Protein AF-S5AHD3-F1 (afdb_monomer)

Secondary structure (DSSP, 8-state):
-HHHHTT-S-EEE---STTHHHHHHHHHHHHTS-EEE-------

InterPro domains:
  IPR000581 Dihydroxy-acid/6-phosphogluconate dehydratase, N-terminal [PF00920] (2-43)
  IPR020558 Dihydroxy-acid/6-phosphogluconate dehydratase, conserved site [PS00886] (17-27)
  IPR037237 IlvD/EDD, N-terminal domain [SSF143975] (2-43)
  IPR050165 Dihydroxy-acid dehydratase IlvD/Edd [PTHR21000] (1-44)

Mea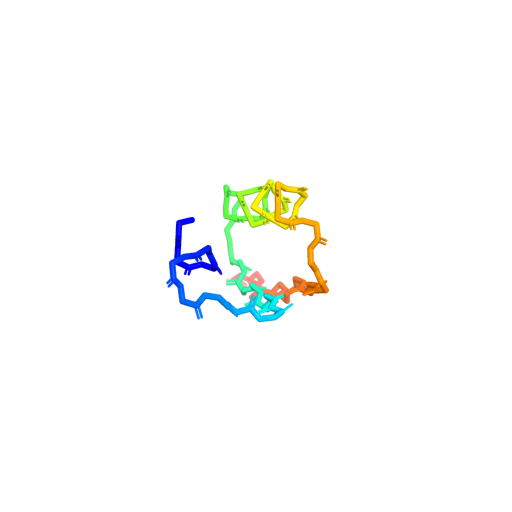n predicted aligned error: 3.15 Å

Radius of gyration: 11.22 Å; Cα contacts (8 Å, |Δi|>4): 44; chains: 1; bounding box: 20×16×35 Å

pLDDT: mean 92.22, std 3.83, range [76.0, 96.0]

Structure (mmCIF, N/CA/C/O backbone):
data_AF-S5AHD3-F1
#
_entry.id   AF-S5AHD3-F1
#
loop_
_atom_site.group_PDB
_atom_site.id
_atom_site.type_symbol
_atom_site.label_atom_id
_atom_site.label_alt_id
_atom_site.label_comp_id
_atom_site.label_asym_id
_atom_site.label_entity_id
_atom_site.label_seq_id
_atom_site.pdbx_PDB_ins_code
_atom_site.Cartn_x
_atom_site.Cartn_y
_atom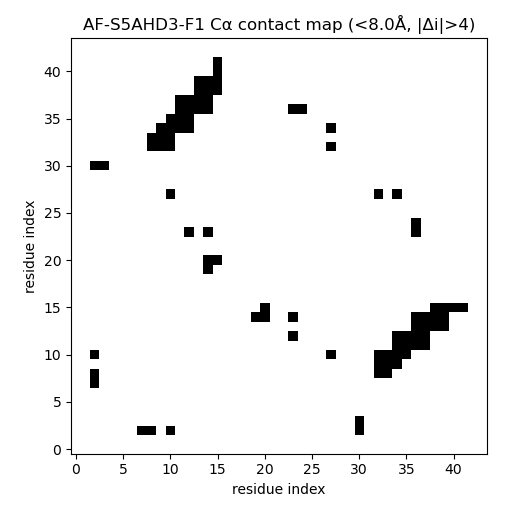_site.Cartn_z
_atom_site.occupancy
_atom_site.B_iso_or_equ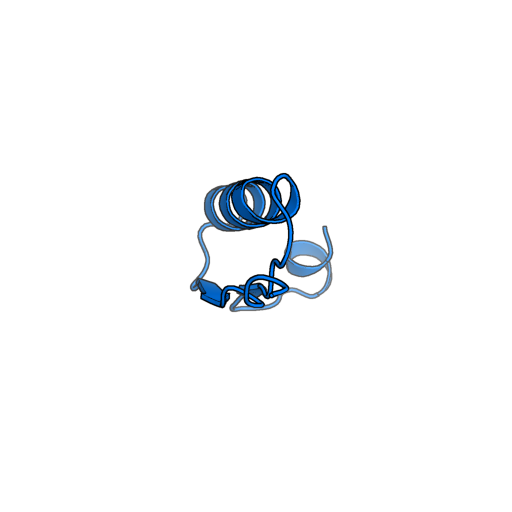iv
_atom_site.auth_seq_id
_atom_site.auth_comp_id
_atom_site.auth_asym_id
_atom_site.auth_atom_id
_atom_site.pdbx_PDB_model_num
ATOM 1 N N . THR A 1 1 ? 7.136 -1.760 -4.675 1.00 83.75 1 THR A N 1
ATOM 2 C CA . THR A 1 1 ? 8.144 -2.770 -5.060 1.00 83.75 1 THR A CA 1
ATOM 3 C C . THR A 1 1 ? 7.469 -4.012 -5.616 1.00 83.75 1 THR A C 1
ATOM 5 O O . THR A 1 1 ? 7.579 -4.225 -6.811 1.00 83.75 1 THR A O 1
ATOM 8 N N . VAL A 1 2 ? 6.683 -4.754 -4.826 1.00 94.56 2 VAL A N 1
ATOM 9 C CA . VAL A 1 2 ? 6.010 -5.994 -5.273 1.00 94.56 2 VAL A CA 1
ATOM 10 C C . VAL A 1 2 ? 5.050 -5.764 -6.448 1.00 94.56 2 VAL A C 1
ATOM 12 O O . VAL A 1 2 ? 5.189 -6.413 -7.473 1.00 94.56 2 VAL A O 1
ATOM 15 N N . MET A 1 3 ? 4.155 -4.775 -6.350 1.00 91.94 3 MET A N 1
ATOM 16 C CA . MET A 1 3 ? 3.211 -4.409 -7.426 1.00 91.94 3 MET A CA 1
ATOM 17 C C . MET A 1 3 ? 3.880 -4.099 -8.777 1.00 91.94 3 MET A C 1
ATOM 19 O O . MET A 1 3 ? 3.314 -4.374 -9.832 1.00 91.94 3 MET A O 1
ATOM 23 N N . GLY A 1 4 ? 5.076 -3.502 -8.744 1.00 90.62 4 GLY A N 1
ATOM 24 C CA . GLY A 1 4 ? 5.848 -3.197 -9.949 1.00 90.62 4 GLY A CA 1
ATOM 25 C C . GLY A 1 4 ? 6.559 -4.433 -10.492 1.00 90.62 4 GLY A C 1
ATOM 26 O O . GLY A 1 4 ? 6.495 -4.686 -11.684 1.00 90.62 4 GLY A O 1
ATOM 27 N N . ALA A 1 5 ? 7.177 -5.226 -9.612 1.00 94.75 5 ALA A N 1
ATOM 28 C CA . ALA A 1 5 ? 7.937 -6.416 -9.990 1.00 94.75 5 ALA A CA 1
ATOM 29 C C . ALA A 1 5 ? 7.060 -7.566 -10.509 1.00 94.75 5 ALA A C 1
ATOM 31 O O . ALA A 1 5 ? 7.467 -8.291 -11.406 1.00 94.75 5 ALA A O 1
ATOM 32 N N . GLN A 1 6 ? 5.865 -7.733 -9.945 1.00 95.50 6 GLN A N 1
ATOM 33 C CA . GLN A 1 6 ? 4.924 -8.794 -10.314 1.00 95.50 6 GLN A CA 1
ATOM 34 C C . GLN A 1 6 ? 3.881 -8.329 -11.341 1.00 95.50 6 GLN A C 1
ATOM 36 O O . GLN A 1 6 ? 2.965 -9.076 -11.658 1.00 95.50 6 GLN A O 1
ATOM 41 N N . HIS A 1 7 ? 3.989 -7.086 -11.831 1.00 92.50 7 HIS A N 1
ATOM 42 C CA . HIS A 1 7 ? 3.034 -6.474 -12.762 1.00 92.50 7 HIS A CA 1
ATOM 43 C C . HIS A 1 7 ? 1.561 -6.649 -12.356 1.00 92.50 7 HIS A C 1
ATOM 45 O O . HIS A 1 7 ? 0.702 -6.857 -13.200 1.00 92.50 7 HIS A O 1
ATOM 51 N N . TYR A 1 8 ? 1.257 -6.535 -11.062 1.00 93.69 8 TYR A N 1
ATOM 52 C CA . TYR A 1 8 ? -0.119 -6.653 -10.588 1.00 93.69 8 TYR A CA 1
ATOM 53 C C . TYR A 1 8 ? -0.978 -5.483 -11.070 1.00 93.69 8 TYR A C 1
ATOM 55 O O . TYR A 1 8 ? -0.607 -4.314 -10.902 1.00 93.69 8 TYR A O 1
ATOM 63 N N . ASP A 1 9 ? -2.145 -5.802 -11.618 1.00 92.69 9 ASP A N 1
ATOM 64 C CA . ASP A 1 9 ? -3.051 -4.818 -12.215 1.00 92.69 9 ASP A CA 1
ATOM 65 C C . ASP A 1 9 ? -3.780 -3.969 -11.167 1.00 92.69 9 ASP A C 1
ATOM 67 O O . ASP A 1 9 ? -4.078 -2.802 -11.417 1.00 92.69 9 ASP A O 1
ATOM 71 N N . ALA A 1 10 ? -4.022 -4.523 -9.975 1.00 93.81 10 ALA A N 1
ATOM 72 C CA . ALA A 1 10 ? -4.751 -3.866 -8.895 1.00 93.81 10 ALA A CA 1
ATOM 73 C C . ALA A 1 10 ? -4.163 -4.178 -7.510 1.00 93.81 10 ALA A C 1
ATOM 75 O O . ALA A 1 10 ? -3.496 -5.193 -7.316 1.00 93.81 10 ALA A O 1
ATOM 76 N N . ASN A 1 11 ? -4.418 -3.298 -6.537 1.00 93.38 11 ASN A N 1
ATOM 77 C CA . ASN A 1 11 ? -3.961 -3.448 -5.151 1.00 93.38 11 ASN A CA 1
ATOM 78 C 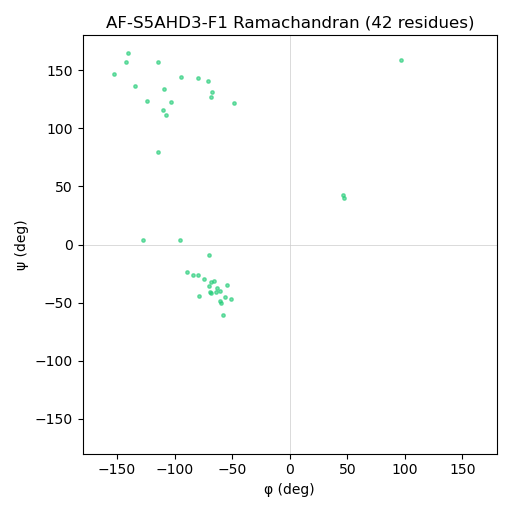C . ASN A 1 11 ? -5.137 -3.400 -4.169 1.00 93.38 11 ASN A C 1
ATOM 80 O O . ASN A 1 11 ? -5.835 -2.392 -4.089 1.00 93.38 11 ASN A O 1
ATOM 84 N N . ILE A 1 12 ? -5.292 -4.444 -3.358 1.00 94.88 12 ILE A N 1
ATOM 85 C CA . ILE A 1 12 ? -6.163 -4.422 -2.181 1.00 94.88 12 ILE A CA 1
ATOM 86 C C . ILE A 1 12 ? -5.263 -4.447 -0.953 1.00 94.88 12 ILE A C 1
ATOM 88 O O . ILE A 1 12 ? -4.528 -5.405 -0.727 1.00 94.88 12 ILE A O 1
ATOM 92 N N . SER A 1 13 ? -5.295 -3.373 -0.171 1.00 94.06 13 SER A N 1
ATOM 93 C CA . SER A 1 13 ? -4.478 -3.239 1.035 1.00 94.06 13 SER A CA 1
ATOM 94 C C . SER A 1 13 ? -5.342 -3.334 2.285 1.00 94.06 13 SER A C 1
ATOM 96 O O . SER A 1 13 ? -6.362 -2.656 2.369 1.00 94.06 13 SER A O 1
ATOM 98 N N . ILE A 1 14 ? -4.904 -4.128 3.269 1.00 94.94 14 ILE A N 1
ATOM 99 C CA . ILE A 1 14 ? -5.607 -4.321 4.546 1.00 94.94 14 ILE A CA 1
ATOM 100 C C . ILE A 1 14 ? -4.764 -3.752 5.705 1.00 94.94 14 ILE A C 1
ATOM 102 O O . ILE A 1 14 ? -4.037 -4.498 6.363 1.00 94.94 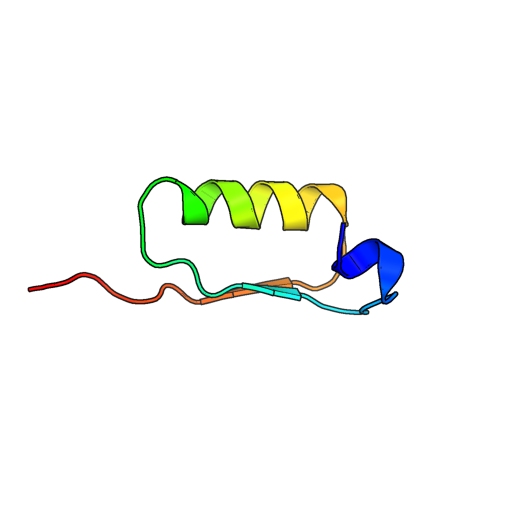14 ILE A O 1
ATOM 106 N N . PRO A 1 15 ? -4.764 -2.422 5.927 1.00 93.12 15 PRO A N 1
ATOM 107 C CA . PRO A 1 15 ? -4.076 -1.809 7.062 1.00 93.12 15 PRO A CA 1
ATOM 108 C C . PRO A 1 15 ? -4.887 -1.928 8.361 1.00 93.12 15 PRO A C 1
ATOM 110 O O . PRO A 1 15 ? -6.106 -1.786 8.356 1.00 93.12 15 PRO A O 1
ATOM 113 N N . GLY A 1 16 ? -4.203 -2.126 9.491 1.00 92.06 16 GLY A N 1
ATOM 114 C CA . GLY A 1 16 ? -4.824 -2.229 10.825 1.00 92.06 16 GLY A CA 1
ATOM 115 C C . GLY A 1 16 ? -4.236 -1.305 11.899 1.00 92.06 16 GLY A C 1
ATOM 116 O O . GLY A 1 16 ? -4.611 -1.407 13.057 1.00 92.06 16 GLY A O 1
ATOM 117 N N . CYS A 1 17 ? -3.287 -0.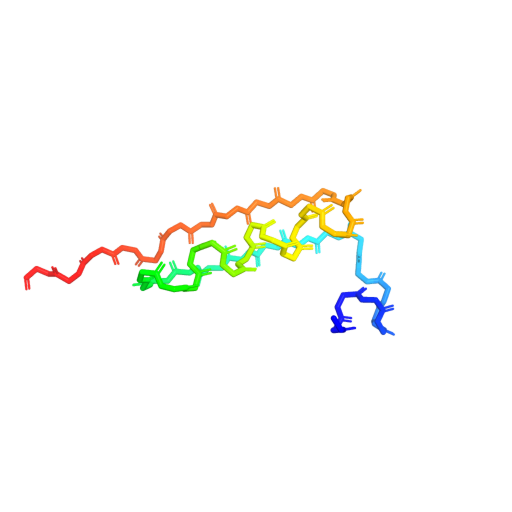433 11.557 1.00 86.69 17 CYS A N 1
ATOM 118 C CA . CYS A 1 17 ? -2.567 0.417 12.508 1.00 86.69 17 CYS A CA 1
ATOM 119 C C . CYS A 1 17 ? -2.347 1.829 11.930 1.00 86.69 17 CYS A C 1
ATOM 121 O O . CYS A 1 17 ? -2.490 2.076 10.735 1.00 86.69 17 CYS A O 1
ATOM 123 N N . ASP A 1 18 ? -1.986 2.782 12.773 1.00 87.44 18 ASP A N 1
ATOM 124 C CA . ASP A 1 18 ? -1.815 4.194 12.417 1.00 87.44 18 ASP A CA 1
ATOM 125 C C . ASP A 1 18 ? -0.914 4.428 11.187 1.00 87.44 18 ASP A C 1
ATOM 127 O O . ASP A 1 18 ? -1.287 5.155 10.272 1.00 87.44 18 ASP A O 1
ATOM 131 N N . LYS A 1 19 ? 0.255 3.780 11.125 1.00 90.62 19 LYS A N 1
ATOM 132 C CA . LYS A 1 19 ? 1.289 4.027 10.101 1.00 90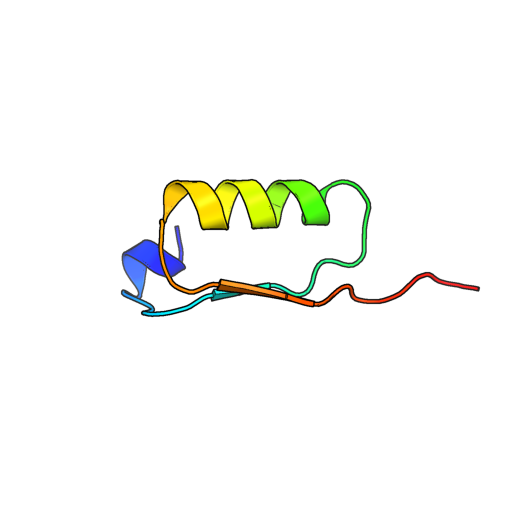.62 19 LYS A CA 1
ATOM 133 C C . LYS A 1 19 ? 1.056 3.266 8.807 1.00 90.62 19 LYS A C 1
ATOM 135 O O . LYS A 1 19 ? 1.527 3.683 7.747 1.00 90.62 19 LYS A O 1
ATOM 140 N N . ASN A 1 20 ? 0.354 2.138 8.874 1.00 90.06 20 ASN A N 1
ATOM 141 C CA . ASN A 1 20 ? 0.129 1.315 7.690 1.00 90.06 20 ASN A CA 1
ATOM 142 C C . ASN A 1 20 ? -1.008 1.876 6.815 1.00 90.06 20 ASN A C 1
ATOM 144 O O . ASN A 1 20 ? -0.932 1.738 5.596 1.00 90.06 20 ASN A O 1
ATOM 148 N N . MET A 1 21 ? -1.963 2.625 7.378 1.00 90.00 21 MET A N 1
ATOM 149 C CA . MET A 1 21 ? -2.974 3.357 6.599 1.00 90.00 21 MET A CA 1
ATOM 150 C C . MET A 1 21 ? -2.363 4.359 5.594 1.00 90.00 21 MET A C 1
ATOM 152 O O . MET A 1 21 ? -2.521 4.148 4.389 1.00 90.00 21 MET A O 1
ATOM 156 N N . PRO A 1 22 ? -1.590 5.386 6.004 1.00 94.31 22 PRO A N 1
ATOM 157 C CA . PRO A 1 22 ? -0.967 6.312 5.058 1.00 94.31 22 PRO A CA 1
ATOM 158 C C . PRO A 1 22 ? 0.091 5.620 4.189 1.00 94.31 22 PRO A C 1
ATOM 160 O O . PRO A 1 22 ? 0.250 5.975 3.023 1.00 94.31 22 PRO A O 1
ATOM 163 N N . GLY A 1 23 ? 0.778 4.594 4.709 1.00 94.62 23 GLY A N 1
ATOM 164 C CA . GLY A 1 23 ? 1.731 3.788 3.940 1.00 94.62 23 GLY A CA 1
ATOM 165 C C . GLY A 1 23 ? 1.111 3.153 2.694 1.00 94.62 23 GLY A C 1
ATOM 166 O O . GLY A 1 23 ? 1.679 3.236 1.602 1.00 94.62 23 GLY A O 1
ATOM 167 N N . THR A 1 24 ? -0.079 2.568 2.841 1.00 94.44 24 THR A N 1
ATOM 168 C CA . THR A 1 24 ? -0.797 1.947 1.720 1.00 94.44 24 THR A CA 1
ATOM 169 C C . THR A 1 24 ? -1.293 2.989 0.717 1.00 94.44 24 THR A C 1
ATOM 171 O O . THR A 1 24 ? -1.120 2.794 -0.485 1.00 94.44 24 THR A O 1
ATOM 174 N N . ILE A 1 25 ? -1.803 4.138 1.177 1.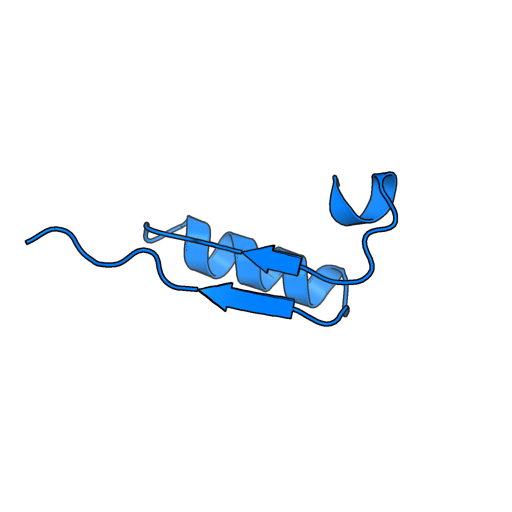00 94.50 25 ILE A N 1
ATOM 175 C CA . ILE A 1 25 ? -2.262 5.240 0.308 1.00 94.50 25 ILE A CA 1
ATOM 176 C C . ILE A 1 25 ? -1.107 5.846 -0.499 1.00 94.50 25 ILE A C 1
ATOM 178 O O . ILE A 1 25 ? -1.246 6.074 -1.701 1.00 94.50 25 ILE A O 1
ATOM 182 N N . MET A 1 26 ? 0.068 6.031 0.112 1.00 96.00 26 MET A N 1
ATOM 183 C CA . MET A 1 26 ? 1.263 6.480 -0.610 1.00 96.00 26 MET A CA 1
ATOM 184 C C . MET A 1 26 ? 1.667 5.501 -1.719 1.00 96.00 26 MET A C 1
ATOM 186 O O . MET A 1 26 ? 2.062 5.927 -2.805 1.00 96.00 26 MET A O 1
ATOM 190 N N . ALA A 1 27 ? 1.574 4.192 -1.471 1.00 93.50 27 ALA A N 1
ATOM 191 C CA . ALA A 1 27 ? 1.874 3.182 -2.483 1.00 93.50 27 ALA A CA 1
ATOM 192 C C . ALA A 1 27 ? 0.842 3.184 -3.624 1.00 93.50 27 ALA A C 1
ATOM 194 O O . ALA A 1 27 ? 1.233 3.108 -4.788 1.00 93.50 27 ALA A O 1
ATOM 195 N N . MET A 1 28 ? -0.447 3.328 -3.300 1.00 94.81 28 MET A N 1
ATOM 196 C CA . MET A 1 28 ? -1.533 3.438 -4.279 1.00 94.81 28 MET A CA 1
ATOM 197 C C . MET A 1 28 ? -1.353 4.656 -5.192 1.00 94.81 28 MET A C 1
ATOM 199 O O . MET A 1 28 ? -1.360 4.508 -6.413 1.00 94.81 28 MET A O 1
ATOM 203 N N . GLY A 1 29 ? -1.083 5.834 -4.618 1.00 94.12 29 GLY A N 1
ATOM 204 C CA . GLY A 1 29 ? -0.853 7.059 -5.389 1.00 94.12 29 GLY A CA 1
ATOM 205 C C . GLY A 1 29 ? 0.380 6.985 -6.295 1.00 94.12 29 GLY A C 1
ATOM 206 O O . GLY A 1 29 ? 0.339 7.447 -7.430 1.00 94.12 29 GLY A O 1
ATOM 207 N N . ARG A 1 30 ? 1.465 6.345 -5.838 1.00 95.81 30 ARG A N 1
ATOM 208 C CA . ARG A 1 30 ? 2.685 6.157 -6.647 1.00 95.81 30 ARG A CA 1
ATOM 209 C C . ARG A 1 30 ? 2.492 5.208 -7.830 1.00 95.81 30 ARG A C 1
ATOM 211 O O . ARG A 1 30 ? 3.174 5.362 -8.835 1.00 95.81 30 ARG A O 1
ATOM 218 N N . LEU A 1 31 ? 1.626 4.205 -7.693 1.00 94.06 31 LEU A N 1
ATOM 219 C CA . LEU A 1 31 ? 1.376 3.216 -8.744 1.00 94.06 31 LEU A CA 1
ATOM 220 C C . LEU A 1 31 ? 0.263 3.646 -9.701 1.00 94.06 31 LEU A C 1
ATOM 222 O O . LEU A 1 31 ? 0.251 3.170 -10.830 1.00 94.06 31 LEU A O 1
ATOM 226 N N . ASN A 1 32 ? -0.647 4.522 -9.258 1.00 93.25 32 ASN A N 1
ATOM 227 C CA . ASN A 1 32 ? -1.793 5.018 -10.025 1.00 93.25 32 ASN A CA 1
ATOM 228 C C . ASN A 1 32 ? -2.570 3.896 -10.747 1.00 93.25 32 ASN A C 1
ATOM 230 O O . ASN A 1 32 ? -2.934 4.006 -11.917 1.00 93.25 32 ASN A O 1
ATOM 234 N N . ARG A 1 33 ? -2.773 2.777 -10.043 1.00 92.44 33 ARG A N 1
ATOM 235 C CA . ARG A 1 33 ? -3.526 1.602 -10.501 1.00 92.44 33 ARG A CA 1
ATOM 236 C C . ARG 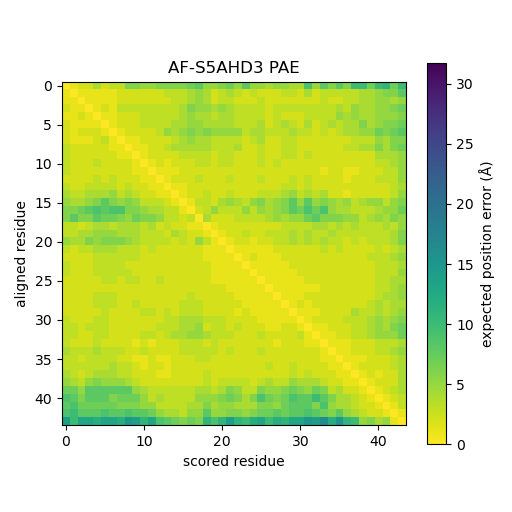A 1 33 ? -4.793 1.422 -9.659 1.00 92.44 33 ARG A C 1
ATOM 238 O O . ARG A 1 33 ? -4.810 1.883 -8.509 1.00 92.44 33 ARG A O 1
ATOM 245 N N . PRO A 1 34 ? -5.830 0.737 -10.183 1.00 95.75 34 PRO A N 1
ATOM 246 C CA . PRO A 1 34 ? -7.047 0.435 -9.434 1.00 95.75 34 PRO A CA 1
ATOM 247 C C . PRO A 1 34 ? -6.726 -0.153 -8.057 1.00 95.75 34 PRO A C 1
ATOM 249 O O . PRO A 1 34 ? -6.012 -1.151 -7.942 1.00 95.75 34 PRO A O 1
ATOM 252 N N . SER A 1 35 ? -7.191 0.500 -6.993 1.00 94.62 35 SER A N 1
ATOM 253 C CA . SER A 1 35 ? -6.836 0.088 -5.640 1.00 94.62 35 SER A CA 1
ATOM 254 C C . SER A 1 35 ? -7.885 0.437 -4.591 1.00 94.62 35 SER A C 1
ATOM 256 O O . SER A 1 35 ? -8.599 1.430 -4.715 1.00 94.62 35 SER A O 1
ATOM 258 N N . ILE A 1 36 ? -8.003 -0.429 -3.579 1.00 95.69 36 ILE A N 1
ATOM 259 C CA . ILE A 1 36 ? -8.983 -0.333 -2.488 1.00 95.69 36 ILE A CA 1
ATOM 260 C C . ILE A 1 36 ? -8.276 -0.587 -1.152 1.00 95.69 36 ILE A C 1
ATOM 262 O O . ILE A 1 36 ? -7.476 -1.517 -1.018 1.00 95.69 36 ILE A O 1
ATOM 266 N N . MET A 1 37 ? -8.600 0.229 -0.147 1.00 94.56 37 MET A N 1
ATOM 267 C CA . MET A 1 37 ? -8.137 0.064 1.232 1.00 94.56 37 MET A CA 1
ATOM 268 C C . MET A 1 37 ? -9.254 -0.524 2.096 1.00 94.56 37 MET A C 1
ATOM 270 O O . MET A 1 37 ? -10.318 0.079 2.211 1.00 94.56 37 MET A O 1
ATOM 274 N N . ILE A 1 38 ? -9.006 -1.668 2.733 1.00 95.00 38 ILE A N 1
ATOM 275 C CA . ILE A 1 38 ? -9.934 -2.301 3.677 1.00 95.00 38 ILE A CA 1
ATOM 276 C C . ILE A 1 38 ? -9.369 -2.132 5.084 1.00 95.00 38 ILE A C 1
ATOM 278 O O . ILE A 1 38 ? -8.346 -2.719 5.422 1.00 95.00 38 ILE A O 1
ATOM 282 N N . TYR A 1 39 ? -10.020 -1.326 5.917 1.00 92.69 39 TYR A N 1
ATOM 283 C CA . TYR A 1 39 ? -9.572 -1.129 7.293 1.00 92.69 39 TYR A CA 1
ATOM 284 C C . TYR A 1 39 ? -9.757 -2.409 8.124 1.00 92.69 39 TYR A C 1
ATOM 286 O O . TYR A 1 39 ? -10.854 -2.961 8.182 1.00 92.69 39 TYR A O 1
ATOM 294 N N . GLY A 1 40 ? -8.683 -2.864 8.776 1.00 88.88 40 GLY A N 1
ATOM 295 C CA . GLY A 1 40 ? -8.632 -4.119 9.537 1.00 88.88 40 GLY A CA 1
ATOM 296 C C . GLY A 1 40 ? -9.435 -4.126 10.843 1.00 88.88 40 GLY A C 1
ATOM 297 O O . GLY A 1 40 ? -9.614 -5.188 11.431 1.00 88.88 40 GLY A O 1
ATOM 298 N N . GLY A 1 41 ? -9.949 -2.972 11.276 1.00 87.38 41 GLY A N 1
ATOM 299 C CA . GLY A 1 41 ? -10.735 -2.829 12.502 1.00 87.38 41 GLY A CA 1
ATOM 300 C C . GLY A 1 41 ? -9.910 -2.367 13.705 1.00 87.38 41 GLY A C 1
ATOM 301 O O . GLY A 1 41 ? -8.688 -2.498 13.736 1.00 87.38 41 GLY A O 1
ATOM 302 N N . THR A 1 42 ? -10.598 -1.800 14.698 1.00 87.81 42 THR A N 1
ATOM 303 C CA . THR A 1 42 ? -10.003 -1.396 15.981 1.00 87.81 42 THR A CA 1
ATOM 304 C C . THR A 1 42 ? -10.171 -2.500 17.020 1.00 87.81 42 THR A C 1
ATOM 306 O O . THR A 1 42 ? -11.209 -3.164 17.062 1.00 87.81 42 THR A O 1
ATOM 309 N N . ILE A 1 43 ? -9.167 -2.671 17.880 1.00 86.50 43 ILE A N 1
ATOM 310 C CA . ILE A 1 43 ? -9.269 -3.530 19.067 1.00 86.50 43 ILE A CA 1
ATOM 311 C C . ILE A 1 43 ? -10.196 -2.833 20.081 1.00 86.50 43 ILE A C 1
ATOM 313 O O . ILE A 1 43 ? -10.169 -1.604 20.181 1.00 86.50 43 ILE A O 1
ATOM 317 N N . LYS A 1 44 ? -11.049 -3.610 20.760 1.00 76.00 44 LYS A N 1
ATOM 318 C CA . LYS A 1 44 ? -11.922 -3.145 21.851 1.00 76.00 44 LYS A CA 1
ATOM 319 C C . LYS A 1 44 ? -11.182 -3.088 23.178 1.00 76.00 44 LYS A C 1
ATOM 321 O O . LYS A 1 44 ? -10.382 -4.016 23.425 1.00 76.00 44 LYS A O 1
#

Solvent-accessible surface area (backbone atoms only — not comparable to full-atom values): 2816 Å² total; per-residue (Å²): 109,65,55,69,76,69,65,51,74,60,48,80,43,73,31,64,51,85,69,44,46,61,51,49,51,54,53,42,65,76,64,72,46,60,66,51,80,45,78,64,59,82,88,131

Organism: Oryza glaberrima (NCBI:txid4538)

Nearest PDB structures (foldseek):
  8oy0-assembly1_B  TM=4.982E-01  e=9.067E-01  Acinetobacter baumannii ATCC 17978
  5jyv-assembly1_A  TM=5.700E-01  e=3.541E+00  Thermosynechococcus vestitus BP-1
  1ls1-assembly1_A  TM=5.675E-01  e=4.718E+00  Thermus aquaticus

Foldseek 3Di:
DCCVVVVDQEEEAEDADDVVVVVVVVVCVVVVHHYDYHYNDDDD

Sequence (44 aa):
TVMGAQHYDANISIPGCDKNMPGTIMAMGRLNRPSIMIYGGTIK